Protein AF-A0A922WU97-F1 (afdb_monomer)

Secondary structure (DSSP, 8-state):
--------PPP--HHHHHTTTT-EEEEE-SS-EEEEEEEEEEE-S---TTT-SS--EEEEEEESS-SPPPSEEEEEEETTTEEEEEEEEEEEEETTEEEEEEEE-

Radius of gyration: 15.21 Å; Cα contacts (8 Å, |Δi|>4): 193; chains: 1; bounding box: 38×37×41 Å

Mean predicted aligned error: 7.25 Å

pLDDT: mean 85.12, std 14.44, range [40.41, 96.62]

Foldseek 3Di:
DPPDPPPDQDDPALVVVQVQQQFWKWFDDPPDIWTKGFPDKAFDPDDDVVVDVGGKIKTKIFTQDADDDAFDWTFIAGPPNGTDTFGWHFPDADNRGTMIMTIDD

Sequence (105 aa):
MTNQPDAAPRPMTLELFQREVGGCFTISFTDARFDLHLREAQALKYHDPQIHARHPFSLLFVCADQRVLNQGTYAIDHERLGRLEIFIVPVGADASGVEYEAVFN

Solvent-accessible surface area (backbone atoms only — not comparable to full-atom values): 6291 Å² total; per-residue (Å²): 134,83,81,73,75,80,74,68,78,77,78,92,44,65,74,63,46,50,74,41,50,73,36,67,35,34,36,74,54,99,90,48,75,45,59,28,31,29,70,43,55,46,73,53,88,88,67,57,78,89,80,40,98,48,88,31,28,38,35,36,28,40,22,66,54,79,75,79,65,72,70,46,75,40,64,31,38,27,95,87,80,38,76,41,82,46,54,35,32,64,76,47,72,59,100,75,18,29,31,31,38,29,76,48,112

Nearest PDB structures (foldseek):
  5ogx-assembly1_A  TM=4.003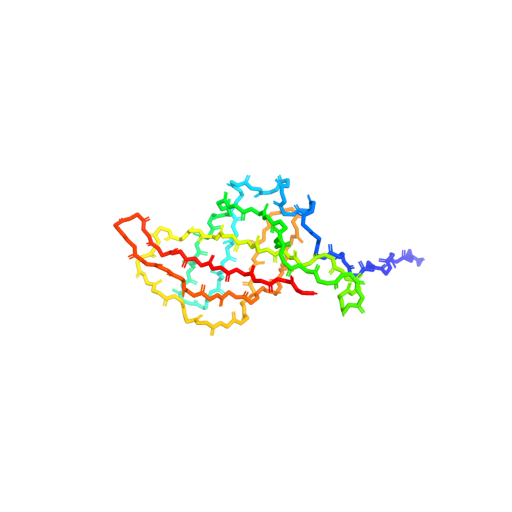E-01  e=4.265E-01  Amycolatopsis methanolica 239
  8vu5-assembly1_C  TM=5.383E-01  e=5.833E+00  Mus musculus

Structure (mmCIF, N/CA/C/O backbone):
data_AF-A0A922WU97-F1
#
_entry.id   AF-A0A922WU97-F1
#
loop_
_atom_site.group_PDB
_atom_site.id
_atom_site.type_symbol
_atom_site.label_atom_id
_atom_site.label_alt_id
_atom_site.label_comp_id
_atom_site.label_asym_id
_atom_site.label_entity_id
_atom_site.label_seq_id
_atom_site.pdbx_PDB_ins_code
_atom_site.Cartn_x
_atom_site.Cartn_y
_atom_site.Cartn_z
_atom_site.occupancy
_atom_site.B_iso_or_equiv
_atom_site.auth_seq_id
_atom_site.auth_comp_id
_atom_site.auth_asym_id
_atom_site.auth_atom_id
_atom_site.pdbx_PDB_model_num
ATOM 1 N N . MET A 1 1 ? -9.171 -27.705 -28.851 1.00 45.19 1 MET A N 1
ATOM 2 C CA . MET A 1 1 ? -8.153 -27.535 -27.794 1.00 45.19 1 MET A CA 1
ATOM 3 C C . MET A 1 1 ? -7.635 -26.111 -27.910 1.00 45.19 1 MET A C 1
ATOM 5 O O . MET A 1 1 ? -6.731 -25.862 -28.693 1.00 45.19 1 MET A O 1
ATOM 9 N N . THR A 1 2 ? -8.304 -25.153 -27.266 1.00 42.97 2 THR A N 1
ATOM 10 C CA . THR A 1 2 ? -7.885 -23.745 -27.314 1.00 42.97 2 THR A CA 1
ATOM 11 C C . THR A 1 2 ? -6.765 -23.578 -26.305 1.00 42.97 2 THR A C 1
ATOM 13 O O . THR A 1 2 ? -6.985 -23.736 -25.109 1.00 42.97 2 THR A O 1
ATOM 16 N N . ASN A 1 3 ? -5.564 -23.344 -26.825 1.00 40.41 3 ASN A N 1
ATOM 17 C CA . ASN A 1 3 ? -4.363 -23.058 -26.063 1.00 40.41 3 ASN A CA 1
ATOM 18 C C . ASN A 1 3 ? -4.627 -21.825 -25.190 1.00 40.41 3 ASN A C 1
ATOM 20 O O . ASN A 1 3 ? -4.721 -20.707 -25.695 1.00 40.41 3 ASN A O 1
ATOM 24 N N . GLN A 1 4 ? -4.826 -22.056 -23.896 1.00 52.56 4 GLN A N 1
ATOM 25 C CA . GLN A 1 4 ? -4.851 -21.016 -22.881 1.00 52.56 4 GLN A CA 1
ATOM 26 C C . GLN A 1 4 ? -3.479 -20.329 -22.950 1.00 52.56 4 GLN A C 1
ATOM 28 O O . GLN A 1 4 ? -2.474 -21.031 -22.818 1.00 52.56 4 GLN A O 1
ATOM 33 N N . PRO A 1 5 ? -3.384 -19.021 -23.251 1.00 55.59 5 PRO A N 1
ATOM 34 C CA . PRO A 1 5 ? -2.097 -18.355 -23.218 1.00 55.59 5 PRO A CA 1
ATOM 35 C C . PRO A 1 5 ? -1.605 -18.439 -21.778 1.00 55.59 5 PRO A C 1
ATOM 37 O O . PRO A 1 5 ? -2.275 -17.963 -20.862 1.00 55.59 5 PRO A O 1
ATOM 40 N N . ASP A 1 6 ? -0.474 -19.116 -21.606 1.00 46.91 6 ASP A N 1
ATOM 41 C CA . ASP A 1 6 ? 0.362 -19.068 -20.418 1.00 46.91 6 ASP A CA 1
ATOM 42 C C . ASP A 1 6 ? 0.529 -17.585 -20.066 1.00 46.91 6 ASP A C 1
ATOM 44 O O . ASP A 1 6 ? 1.198 -16.825 -20.773 1.00 46.91 6 ASP A O 1
ATOM 48 N N . ALA A 1 7 ? -0.252 -17.121 -19.090 1.00 50.31 7 ALA A N 1
ATOM 49 C CA . ALA A 1 7 ? -0.243 -15.735 -18.676 1.00 50.31 7 ALA A CA 1
ATOM 50 C C . ALA A 1 7 ? 1.082 -15.539 -17.953 1.00 50.31 7 ALA A C 1
ATOM 52 O O . ALA A 1 7 ? 1.174 -15.791 -16.752 1.00 50.31 7 ALA A O 1
ATOM 53 N N . ALA A 1 8 ? 2.113 -15.144 -18.705 1.00 53.69 8 ALA A N 1
ATOM 54 C CA . ALA A 1 8 ? 3.384 -14.730 -18.142 1.00 53.69 8 ALA A CA 1
ATOM 55 C C . ALA A 1 8 ? 3.089 -13.834 -16.926 1.00 53.69 8 ALA A C 1
ATOM 57 O O . ALA A 1 8 ? 2.229 -12.946 -17.037 1.00 53.69 8 ALA A O 1
ATOM 58 N N . PRO A 1 9 ? 3.727 -14.080 -15.766 1.00 58.59 9 PRO A N 1
ATOM 59 C CA . PRO A 1 9 ? 3.431 -13.335 -14.553 1.00 58.59 9 PRO A CA 1
ATOM 60 C C . PRO A 1 9 ? 3.548 -11.847 -14.871 1.00 58.59 9 PRO A C 1
ATOM 62 O O . PRO A 1 9 ? 4.595 -11.388 -15.338 1.00 58.59 9 PRO A O 1
ATOM 65 N N . ARG A 1 10 ? 2.447 -11.102 -14.696 1.00 66.31 10 ARG A N 1
ATOM 66 C CA . ARG A 1 10 ? 2.454 -9.662 -14.966 1.00 66.31 10 ARG A CA 1
ATOM 67 C C . ARG A 1 10 ? 3.542 -9.042 -14.096 1.00 66.31 10 ARG A C 1
ATOM 69 O O . ARG A 1 10 ? 3.485 -9.193 -12.875 1.00 66.31 10 ARG A O 1
ATOM 76 N N . PRO A 1 11 ? 4.534 -8.362 -14.688 1.00 73.19 11 PRO A N 1
ATOM 77 C CA . PRO A 1 11 ? 5.576 -7.750 -13.893 1.00 73.19 11 PRO A CA 1
ATOM 78 C C . PRO A 1 11 ? 4.945 -6.643 -13.042 1.00 73.19 11 PRO A C 1
ATOM 80 O O . PRO A 1 11 ? 4.298 -5.737 -13.564 1.00 73.19 11 PRO A O 1
ATOM 83 N N . MET A 1 12 ? 5.118 -6.736 -11.725 1.00 82.69 12 MET A N 1
ATOM 84 C CA . MET A 1 12 ? 4.749 -5.684 -10.778 1.00 82.69 12 MET A CA 1
ATOM 85 C C . MET A 1 12 ? 5.732 -4.523 -10.963 1.00 82.69 12 MET A C 1
ATOM 87 O O . MET A 1 12 ? 6.828 -4.537 -10.407 1.00 82.69 12 MET A O 1
ATOM 91 N N . THR A 1 13 ? 5.381 -3.574 -11.833 1.00 87.06 13 THR A N 1
ATOM 92 C CA . THR A 1 13 ? 6.195 -2.395 -12.156 1.00 87.06 13 THR A CA 1
ATOM 93 C C . THR A 1 13 ? 5.585 -1.129 -11.572 1.00 87.06 13 THR A C 1
ATOM 95 O O . THR A 1 13 ? 4.372 -1.037 -11.386 1.00 87.06 13 THR A O 1
ATOM 98 N N . LEU A 1 14 ? 6.419 -0.114 -11.346 1.00 88.81 14 LEU A N 1
ATOM 99 C CA . LEU A 1 14 ? 5.971 1.200 -10.889 1.00 88.81 14 LEU A CA 1
ATOM 100 C C . LEU A 1 14 ? 4.859 1.781 -11.778 1.00 88.81 14 LEU A C 1
ATOM 102 O O . LEU A 1 14 ? 3.846 2.242 -11.265 1.00 88.81 14 LEU A O 1
ATOM 106 N N . GLU A 1 15 ? 5.015 1.719 -13.102 1.00 88.88 15 GLU A N 1
ATOM 107 C CA . GLU A 1 15 ? 4.045 2.266 -14.064 1.00 88.88 15 GLU A CA 1
ATOM 108 C C . GLU A 1 15 ? 2.651 1.643 -13.920 1.00 88.88 15 GLU A C 1
ATOM 110 O O . GLU A 1 15 ? 1.639 2.303 -14.150 1.00 88.88 15 GLU A O 1
ATOM 115 N N . LEU A 1 16 ? 2.589 0.368 -13.529 1.00 88.06 16 LEU A N 1
ATOM 116 C CA . LEU A 1 16 ? 1.337 -0.336 -13.299 1.00 88.06 16 LEU A CA 1
ATOM 117 C C . LEU A 1 16 ? 0.623 0.213 -12.059 1.00 88.06 16 LEU A C 1
ATOM 119 O O . LEU A 1 16 ? -0.571 0.478 -12.128 1.00 88.06 16 LEU A O 1
ATOM 123 N N . PHE A 1 17 ? 1.349 0.465 -10.968 1.00 90.94 17 PHE A N 1
ATOM 124 C CA . PHE A 1 17 ? 0.771 1.032 -9.747 1.00 90.94 17 PHE A CA 1
ATOM 125 C C . PHE A 1 17 ? 0.488 2.529 -9.848 1.00 90.94 17 PHE A C 1
ATOM 127 O O . PHE A 1 17 ? -0.521 2.981 -9.320 1.00 90.94 17 PHE A O 1
ATOM 134 N N . GLN A 1 18 ? 1.303 3.296 -10.576 1.00 91.81 18 GLN A N 1
ATOM 135 C CA . GLN A 1 18 ? 1.062 4.728 -10.799 1.00 91.81 18 GLN A CA 1
ATOM 136 C C . GLN A 1 18 ? -0.297 5.002 -11.447 1.00 91.81 18 GLN A C 1
ATOM 138 O O . GLN A 1 18 ? -0.929 6.016 -11.163 1.00 91.81 18 GLN A O 1
ATOM 143 N N . ARG A 1 19 ? -0.772 4.085 -12.294 1.00 91.06 19 ARG A N 1
ATOM 144 C CA . ARG A 1 19 ? -2.090 4.174 -12.939 1.00 91.06 19 ARG A CA 1
ATOM 145 C C . ARG A 1 19 ? -3.249 3.821 -12.014 1.00 91.06 19 ARG A C 1
ATOM 147 O O . ARG A 1 19 ? -4.385 4.156 -12.330 1.00 91.06 19 ARG A O 1
ATOM 154 N N . GLU A 1 20 ? -2.958 3.148 -10.910 1.00 92.31 20 GLU A N 1
ATOM 155 C CA . GLU A 1 20 ? -3.929 2.679 -9.925 1.00 92.31 20 GLU A CA 1
ATOM 156 C C . GLU A 1 20 ? -3.831 3.476 -8.611 1.00 92.31 20 GLU A C 1
ATOM 158 O O . GLU A 1 20 ? -4.410 3.075 -7.603 1.00 92.31 20 GLU A O 1
ATOM 163 N N . VAL A 1 21 ? -3.112 4.608 -8.601 1.00 94.06 21 VAL A N 1
ATOM 164 C CA . VAL A 1 21 ? -3.103 5.557 -7.477 1.00 94.06 21 VAL A CA 1
ATOM 165 C C . VAL A 1 21 ? -4.519 6.095 -7.259 1.00 94.06 21 VAL A C 1
ATOM 167 O O . VAL A 1 21 ? -5.214 6.466 -8.203 1.00 94.06 21 VAL A O 1
ATOM 170 N N . GLY A 1 22 ? -4.958 6.103 -6.002 1.00 92.44 22 GLY A N 1
ATOM 171 C CA . GLY A 1 22 ? -6.343 6.326 -5.583 1.00 92.44 22 GLY A CA 1
ATOM 172 C C . GLY A 1 22 ? -7.214 5.064 -5.621 1.00 92.44 22 GLY A C 1
ATOM 173 O O . GLY A 1 22 ? -8.328 5.077 -5.096 1.00 92.44 22 GLY A O 1
ATOM 174 N N . GLY A 1 23 ? -6.718 3.971 -6.206 1.00 93.25 23 GLY A N 1
ATOM 175 C CA . GLY A 1 23 ? -7.391 2.679 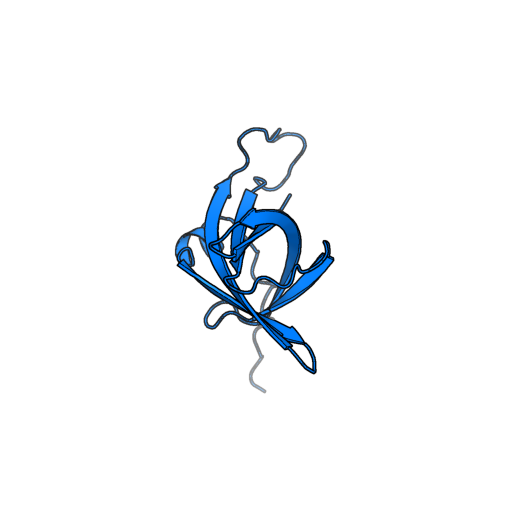-6.256 1.00 93.25 23 GLY A CA 1
ATOM 176 C C . GLY A 1 23 ? -7.499 2.015 -4.884 1.00 93.25 23 GLY A C 1
ATOM 177 O O . GLY A 1 23 ? -6.723 2.301 -3.968 1.00 93.25 23 GLY A O 1
ATOM 178 N N . CYS A 1 24 ? -8.478 1.120 -4.760 1.00 94.56 24 CYS A N 1
ATOM 179 C CA . CYS A 1 24 ? -8.716 0.334 -3.556 1.00 94.56 24 CYS A CA 1
ATOM 180 C C . CYS A 1 24 ? -8.126 -1.071 -3.709 1.00 94.56 24 CYS A C 1
ATOM 182 O O . CYS A 1 24 ? -8.333 -1.745 -4.717 1.00 94.56 24 CYS A O 1
ATOM 184 N N . PHE A 1 25 ? -7.403 -1.487 -2.683 1.00 95.44 25 PHE A N 1
ATOM 185 C CA . PHE A 1 25 ? -6.663 -2.726 -2.569 1.00 95.44 25 PHE A CA 1
ATOM 186 C C . PHE A 1 25 ? -7.158 -3.446 -1.319 1.00 95.44 25 PHE A C 1
ATOM 188 O O . PHE A 1 25 ? -6.948 -2.990 -0.199 1.00 95.44 25 PHE A O 1
ATOM 195 N N . THR A 1 26 ? -7.845 -4.566 -1.491 1.00 95.88 26 THR A N 1
ATOM 196 C CA . THR A 1 26 ? -8.541 -5.227 -0.388 1.00 95.88 26 THR A CA 1
ATOM 197 C C . THR A 1 26 ? -7.753 -6.426 0.121 1.00 95.88 26 THR A C 1
ATOM 199 O O . THR A 1 26 ? -7.450 -7.341 -0.637 1.00 95.88 26 THR A O 1
ATOM 202 N N . ILE A 1 27 ? -7.509 -6.487 1.428 1.00 94.94 27 ILE A N 1
ATOM 203 C CA . ILE A 1 27 ? -7.031 -7.692 2.111 1.00 94.94 27 ILE A CA 1
ATOM 204 C C . ILE A 1 27 ? -8.217 -8.364 2.795 1.00 94.94 27 ILE A C 1
ATOM 206 O O . ILE A 1 27 ? -8.894 -7.756 3.625 1.00 94.94 27 ILE A O 1
ATOM 210 N N . SER A 1 28 ? -8.448 -9.633 2.465 1.00 92.88 28 SER A N 1
ATOM 211 C CA . SER A 1 28 ? -9.518 -10.437 3.058 1.00 92.88 28 SER A CA 1
ATOM 212 C C . SER A 1 28 ? -8.941 -11.550 3.931 1.00 92.88 28 SER A C 1
ATOM 214 O O . SER A 1 28 ? -8.189 -12.404 3.465 1.00 92.88 28 SER A O 1
ATOM 216 N N . PHE A 1 29 ? -9.337 -11.558 5.197 1.00 88.81 29 PHE A N 1
ATOM 217 C CA . PHE A 1 29 ? -9.164 -12.653 6.146 1.00 88.81 29 PHE A CA 1
ATOM 218 C C . PHE A 1 29 ? -10.505 -13.360 6.359 1.00 88.81 29 PHE A C 1
ATOM 220 O O . PHE A 1 29 ? -11.554 -12.854 5.970 1.00 88.81 29 PHE A O 1
ATOM 227 N N . THR A 1 30 ? -10.491 -14.512 7.030 1.00 87.94 30 THR A N 1
ATOM 228 C CA . THR A 1 30 ? -11.710 -15.292 7.307 1.00 87.94 30 THR A CA 1
ATOM 229 C C . THR A 1 30 ? -12.793 -14.489 8.040 1.00 87.94 30 THR A C 1
ATOM 231 O O . THR A 1 30 ? -13.971 -14.712 7.788 1.00 87.94 30 THR A O 1
ATOM 234 N N . ASP A 1 31 ? -12.403 -13.555 8.915 1.00 89.81 31 ASP A N 1
ATOM 235 C CA . ASP A 1 31 ? -13.320 -12.789 9.779 1.00 89.81 31 ASP A CA 1
ATOM 236 C C . ASP A 1 31 ? -13.208 -11.261 9.593 1.00 89.81 31 ASP A C 1
ATOM 238 O O . ASP A 1 31 ? -13.907 -10.481 10.232 1.00 89.81 31 ASP A O 1
ATOM 242 N N . ALA A 1 32 ? -12.306 -10.793 8.726 1.00 90.12 32 ALA A N 1
ATOM 243 C CA . ALA A 1 32 ? -12.025 -9.368 8.591 1.00 90.12 32 ALA A CA 1
ATOM 244 C C . ALA A 1 32 ? -11.655 -8.993 7.160 1.00 90.12 32 ALA A C 1
ATOM 246 O O . ALA A 1 32 ? -11.007 -9.755 6.450 1.00 90.12 32 ALA A O 1
ATOM 247 N N . ARG A 1 33 ? -12.015 -7.775 6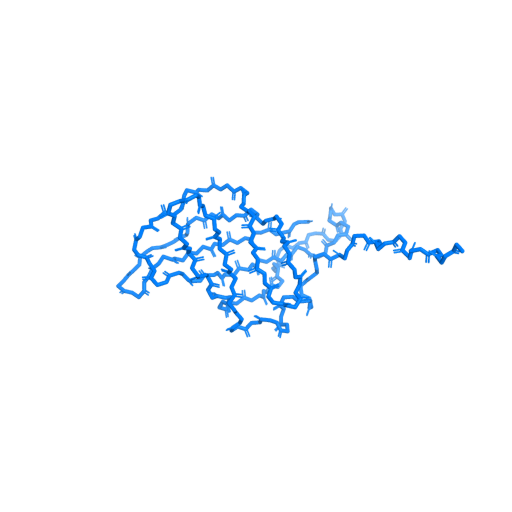.769 1.00 93.25 33 ARG A N 1
ATOM 248 C CA . ARG A 1 33 ? -11.622 -7.160 5.506 1.00 93.25 33 ARG A CA 1
ATOM 249 C C . ARG A 1 33 ? -10.986 -5.808 5.792 1.00 93.25 33 ARG A C 1
ATOM 251 O O . ARG A 1 33 ? -11.485 -5.076 6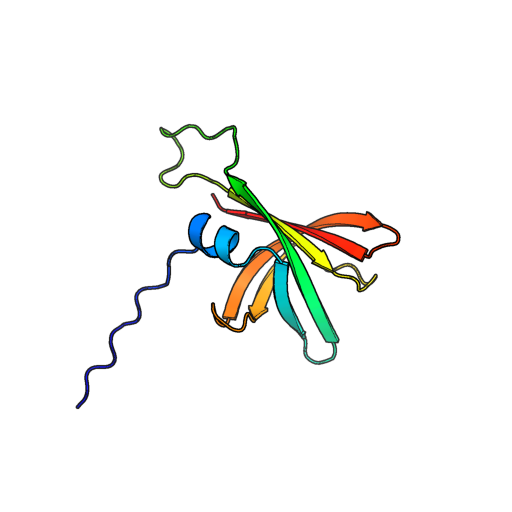.643 1.00 93.25 33 ARG A O 1
ATOM 258 N N . PHE A 1 34 ? -9.912 -5.504 5.077 1.00 94.75 34 PHE A N 1
ATOM 259 C CA . PHE A 1 34 ? -9.193 -4.241 5.155 1.00 94.75 34 PHE A CA 1
ATOM 260 C C . PHE A 1 34 ? -9.099 -3.651 3.759 1.00 94.75 34 PHE A C 1
ATOM 262 O O . PHE A 1 34 ? -8.603 -4.310 2.847 1.00 94.75 34 PHE A O 1
ATOM 269 N N . ASP A 1 35 ? -9.569 -2.422 3.604 1.00 95.38 35 ASP A N 1
ATOM 270 C CA . ASP A 1 35 ? -9.518 -1.701 2.340 1.00 95.38 35 ASP A CA 1
ATOM 271 C C . ASP A 1 35 ? -8.383 -0.675 2.412 1.00 95.38 35 ASP A C 1
ATOM 273 O O . ASP A 1 35 ? -8.432 0.300 3.165 1.00 95.38 35 ASP A O 1
ATOM 277 N N . LEU A 1 36 ? -7.322 -0.949 1.658 1.00 94.94 36 LEU A N 1
ATOM 278 C CA . LEU A 1 36 ? -6.129 -0.129 1.556 1.00 94.94 36 LEU A CA 1
ATOM 279 C C . LEU A 1 36 ? -6.251 0.737 0.308 1.00 94.94 36 LEU A C 1
ATOM 281 O O . LEU A 1 36 ? -6.389 0.238 -0.804 1.00 94.94 36 LEU A O 1
ATOM 285 N N . HIS A 1 37 ? -6.161 2.046 0.464 1.00 95.38 37 HIS A N 1
ATOM 286 C CA . HIS A 1 37 ? -6.131 2.960 -0.666 1.00 95.38 37 HIS A CA 1
ATOM 287 C C . HIS A 1 37 ? -4.690 3.267 -1.035 1.00 95.38 37 HIS A C 1
ATOM 289 O O . HIS A 1 37 ? -3.921 3.714 -0.185 1.00 95.38 37 HIS A O 1
ATOM 295 N N . LEU A 1 38 ? -4.318 3.044 -2.297 1.00 95.69 38 LEU A N 1
ATOM 296 C CA . LEU A 1 38 ? -2.991 3.410 -2.783 1.00 95.69 38 LEU A CA 1
ATOM 297 C C . LEU A 1 38 ? -2.895 4.935 -2.855 1.00 95.69 38 LEU A C 1
ATOM 299 O O . LEU A 1 38 ? -3.484 5.561 -3.732 1.00 95.69 38 LEU A O 1
ATOM 303 N N . ARG A 1 39 ? -2.157 5.536 -1.929 1.00 94.25 39 ARG A N 1
ATOM 304 C CA . ARG A 1 39 ? -1.958 6.983 -1.844 1.00 94.25 39 ARG A CA 1
ATOM 305 C C . ARG A 1 39 ? -0.886 7.445 -2.818 1.00 94.25 39 ARG A C 1
ATOM 307 O O . ARG A 1 39 ? -1.089 8.426 -3.525 1.00 94.25 39 ARG A O 1
ATOM 314 N N . GLU A 1 40 ? 0.242 6.740 -2.854 1.00 94.19 40 GLU A N 1
ATOM 315 C CA . GLU A 1 40 ? 1.411 7.131 -3.645 1.00 94.19 40 GLU A CA 1
ATOM 316 C C . GLU A 1 40 ? 2.133 5.906 -4.210 1.00 94.19 40 GLU A C 1
ATOM 318 O O . GLU A 1 40 ? 2.203 4.859 -3.573 1.00 94.19 40 GLU A O 1
ATOM 323 N N . ALA A 1 41 ? 2.694 6.054 -5.409 1.00 94.19 41 ALA A N 1
ATOM 324 C CA . ALA A 1 41 ? 3.561 5.068 -6.043 1.00 94.19 41 ALA A CA 1
ATOM 325 C C . ALA A 1 41 ? 4.753 5.801 -6.665 1.00 94.19 41 ALA A C 1
ATOM 327 O O . ALA A 1 41 ? 4.587 6.567 -7.623 1.00 94.19 41 ALA A O 1
ATOM 328 N N . GLN A 1 42 ? 5.953 5.596 -6.120 1.00 92.19 42 GLN A N 1
ATOM 329 C CA . GLN A 1 42 ? 7.134 6.376 -6.494 1.00 92.19 42 GLN A CA 1
ATOM 330 C C . GLN A 1 42 ? 8.396 5.526 -6.636 1.00 92.19 42 GLN A C 1
ATOM 332 O O . GLN A 1 42 ? 8.617 4.574 -5.895 1.00 92.19 42 GLN A O 1
ATOM 337 N N . ALA A 1 43 ? 9.259 5.905 -7.581 1.00 89.19 43 ALA A N 1
ATOM 338 C CA . ALA A 1 43 ? 10.591 5.323 -7.701 1.00 89.19 43 ALA A CA 1
ATOM 339 C C . ALA A 1 43 ? 11.464 5.734 -6.508 1.00 89.19 43 ALA A C 1
ATOM 341 O O . ALA A 1 43 ? 11.453 6.895 -6.085 1.00 89.19 43 ALA A O 1
ATOM 342 N N . LEU A 1 44 ? 12.270 4.803 -6.005 1.00 83.75 44 LEU A N 1
ATOM 343 C CA . LEU A 1 44 ? 13.245 5.094 -4.964 1.00 83.75 44 LEU A CA 1
ATOM 344 C C . LEU A 1 44 ? 14.452 5.820 -5.583 1.00 83.75 44 LEU A C 1
ATOM 346 O O . LEU A 1 44 ? 1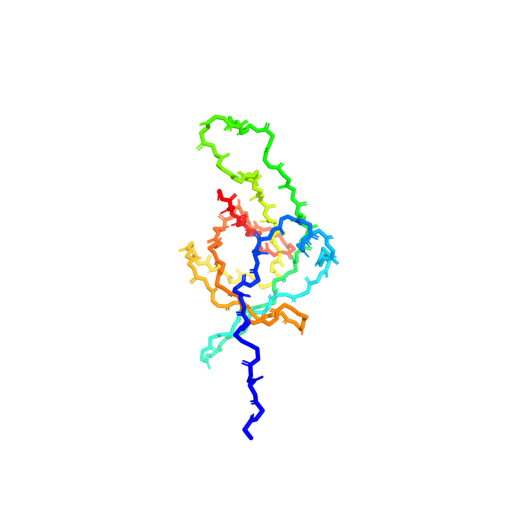5.061 5.363 -6.550 1.00 83.75 44 LEU A O 1
ATOM 350 N N . LYS A 1 45 ? 14.776 6.999 -5.033 1.00 69.00 45 LYS A N 1
ATOM 351 C CA . LYS A 1 45 ? 15.784 7.924 -5.591 1.00 69.00 45 LYS A CA 1
ATOM 352 C C . LYS A 1 45 ? 17.219 7.401 -5.501 1.00 69.00 45 LYS A C 1
ATOM 354 O O . LYS A 1 45 ? 18.053 7.788 -6.312 1.00 69.00 45 LYS A O 1
ATOM 359 N N . TYR A 1 46 ? 17.501 6.546 -4.524 1.00 63.31 46 TYR A N 1
ATOM 360 C CA . TYR A 1 46 ? 18.824 5.979 -4.288 1.00 63.31 46 TYR A CA 1
ATOM 361 C C . TYR A 1 46 ? 18.837 4.530 -4.758 1.00 63.31 46 TYR A C 1
ATOM 363 O O . TYR A 1 46 ? 18.682 3.616 -3.955 1.00 63.31 46 TYR A O 1
ATOM 371 N N . HIS A 1 47 ? 18.988 4.325 -6.064 1.00 62.53 47 HIS A N 1
ATOM 372 C CA . HIS A 1 47 ? 19.301 3.005 -6.591 1.00 62.53 47 HIS A CA 1
ATOM 373 C C . HIS A 1 47 ? 20.601 3.078 -7.376 1.00 62.53 47 HIS A C 1
ATOM 375 O O . HIS A 1 47 ? 20.820 4.008 -8.153 1.00 62.53 47 HIS A O 1
ATOM 381 N N . ASP A 1 48 ? 21.470 2.103 -7.137 1.00 62.34 48 ASP A N 1
ATOM 382 C CA . ASP A 1 48 ? 22.649 1.896 -7.957 1.00 62.34 48 ASP A CA 1
ATOM 383 C C . ASP A 1 48 ? 22.246 0.988 -9.134 1.00 62.34 48 ASP A C 1
ATOM 385 O O . ASP A 1 48 ? 21.918 -0.186 -8.910 1.00 62.34 48 ASP A O 1
ATOM 389 N N . PRO A 1 49 ? 22.224 1.496 -10.382 1.00 61.34 49 PRO A N 1
ATOM 390 C CA . PRO A 1 49 ? 21.872 0.700 -11.556 1.00 61.34 49 PRO A CA 1
ATOM 391 C C . PRO A 1 49 ? 22.874 -0.436 -11.834 1.00 61.34 49 PRO A C 1
ATOM 393 O O . PRO A 1 49 ? 22.591 -1.304 -12.655 1.00 61.34 49 PRO A O 1
ATOM 396 N N . GLN A 1 50 ? 24.033 -0.466 -11.160 1.00 63.72 50 GLN A N 1
ATOM 397 C CA . GLN A 1 50 ? 24.975 -1.587 -11.208 1.00 63.72 50 GLN A CA 1
ATOM 398 C C . GLN A 1 50 ? 24.620 -2.715 -10.221 1.00 63.72 50 GLN A C 1
ATOM 400 O O . GLN A 1 50 ? 25.108 -3.832 -10.388 1.00 63.72 50 GLN A O 1
ATOM 405 N N . ILE A 1 51 ? 23.775 -2.449 -9.215 1.00 63.09 51 ILE A N 1
ATOM 406 C CA . ILE A 1 51 ? 23.367 -3.409 -8.172 1.00 63.09 51 ILE A CA 1
ATOM 407 C C . ILE A 1 51 ? 21.945 -3.940 -8.422 1.00 63.09 51 ILE A C 1
ATOM 409 O O . ILE A 1 51 ? 21.673 -5.113 -8.166 1.00 63.09 51 ILE A O 1
ATOM 413 N N . HIS A 1 52 ? 21.040 -3.108 -8.949 1.00 61.97 52 HIS A N 1
ATOM 414 C CA . HIS A 1 52 ? 19.632 -3.462 -9.143 1.00 61.97 52 HIS A CA 1
ATOM 415 C C . HIS A 1 52 ? 19.268 -3.592 -10.626 1.00 61.97 52 HIS A C 1
ATOM 417 O O . HIS A 1 52 ? 19.322 -2.627 -11.383 1.00 61.97 52 HIS A O 1
ATOM 423 N N . ALA A 1 53 ? 18.832 -4.788 -11.037 1.00 62.06 53 ALA A N 1
ATOM 424 C CA . A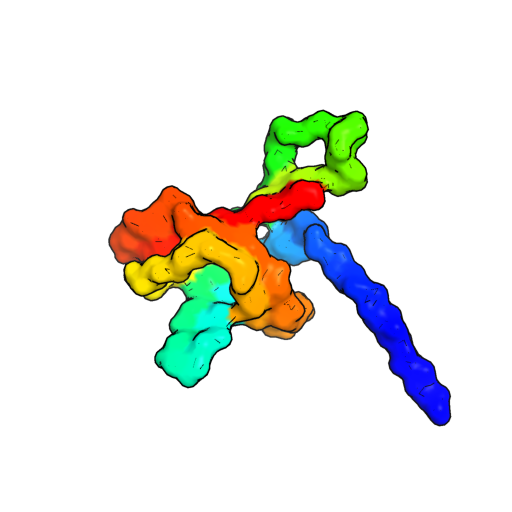LA A 1 53 ? 18.365 -5.048 -12.403 1.00 62.06 53 ALA A CA 1
ATOM 425 C C . ALA A 1 53 ? 17.005 -4.387 -12.723 1.00 62.06 53 ALA A C 1
ATOM 427 O O . ALA A 1 53 ? 16.639 -4.261 -13.891 1.00 62.06 53 ALA A O 1
ATOM 428 N N . ARG A 1 54 ? 16.244 -3.981 -11.697 1.00 66.81 54 ARG A N 1
ATOM 429 C CA . ARG A 1 54 ? 14.997 -3.212 -11.808 1.00 66.81 54 ARG A CA 1
ATOM 430 C C . ARG A 1 54 ? 15.111 -1.934 -10.991 1.00 66.81 54 ARG A C 1
ATOM 432 O O . ARG A 1 54 ? 15.756 -1.925 -9.953 1.00 66.81 54 ARG A O 1
ATOM 439 N N . HIS A 1 55 ? 14.466 -0.863 -11.448 1.00 76.25 55 HIS A N 1
ATOM 440 C CA . HIS A 1 55 ? 14.381 0.360 -10.656 1.00 76.25 55 HIS A CA 1
ATOM 441 C C . HIS A 1 55 ? 13.477 0.106 -9.442 1.00 76.25 55 HIS A C 1
ATOM 443 O O . HIS A 1 55 ? 12.283 -0.151 -9.642 1.00 76.25 55 HIS A O 1
ATOM 449 N N . PRO A 1 56 ? 14.015 0.164 -8.213 1.00 86.62 56 PRO A N 1
ATOM 450 C CA . PRO A 1 56 ? 13.230 -0.068 -7.018 1.00 86.62 56 PRO A CA 1
ATOM 451 C C . PRO A 1 56 ? 12.190 1.041 -6.850 1.00 86.62 56 PRO A C 1
ATOM 453 O O . PRO A 1 56 ? 12.402 2.198 -7.232 1.00 86.62 56 PRO A O 1
ATOM 456 N N . PHE A 1 57 ? 11.047 0.692 -6.280 1.00 91.69 57 PHE A N 1
ATOM 457 C CA . PHE A 1 57 ? 9.950 1.622 -6.050 1.00 91.69 57 PHE A CA 1
ATOM 458 C C . PHE A 1 57 ? 9.229 1.300 -4.748 1.00 91.69 57 PHE A C 1
ATOM 460 O O . PHE A 1 57 ? 9.234 0.156 -4.293 1.00 91.69 57 PHE A O 1
ATOM 467 N N . SER A 1 58 ? 8.603 2.314 -4.157 1.00 93.44 58 SER A N 1
ATOM 468 C CA . SER A 1 58 ? 7.733 2.144 -3.002 1.00 93.44 58 SER A CA 1
ATOM 469 C C . SER A 1 58 ? 6.299 2.550 -3.313 1.00 93.44 58 SER A C 1
ATOM 471 O O . SER A 1 58 ? 6.030 3.406 -4.164 1.00 93.44 58 SER A O 1
ATOM 473 N N . LEU A 1 59 ? 5.375 1.879 -2.637 1.00 95.19 59 LEU A N 1
ATOM 474 C CA . LEU A 1 59 ? 3.948 2.155 -2.643 1.00 95.19 59 LEU A CA 1
ATOM 475 C C . LEU A 1 59 ? 3.538 2.537 -1.226 1.00 95.19 59 LEU A C 1
ATOM 477 O O . LEU A 1 59 ? 3.883 1.822 -0.287 1.00 95.19 59 LEU A O 1
ATOM 481 N N . LEU A 1 60 ? 2.784 3.619 -1.080 1.00 95.50 60 LEU A N 1
ATOM 482 C CA . LEU A 1 60 ? 2.204 4.033 0.191 1.00 95.50 60 LEU A CA 1
ATOM 483 C C . LEU A 1 60 ? 0.699 3.799 0.147 1.00 95.50 60 LEU A C 1
ATOM 485 O O . LEU A 1 60 ? -0.000 4.354 -0.700 1.00 95.50 60 LEU A O 1
ATOM 489 N N . PHE A 1 61 ? 0.204 2.996 1.073 1.00 95.44 61 PHE A N 1
ATOM 490 C CA . PHE A 1 61 ? -1.202 2.688 1.250 1.00 95.44 61 PHE A CA 1
ATOM 491 C C . PHE A 1 61 ? -1.733 3.308 2.538 1.00 95.44 61 PHE A C 1
ATOM 493 O O . PHE A 1 61 ? -1.014 3.410 3.527 1.00 95.44 61 PHE A O 1
ATOM 500 N N . VAL A 1 62 ? -3.015 3.658 2.547 1.00 95.25 62 VAL A N 1
ATOM 501 C CA . VAL A 1 62 ? -3.726 4.123 3.743 1.00 95.25 62 VAL A CA 1
ATOM 502 C C . VAL A 1 62 ? -4.951 3.249 3.959 1.00 95.25 62 VAL A C 1
ATOM 504 O O . VAL A 1 62 ? -5.765 3.087 3.053 1.00 95.25 62 VAL A O 1
ATOM 507 N N . CYS A 1 63 ? -5.094 2.695 5.156 1.00 94.62 63 CYS A N 1
ATOM 508 C CA . CYS A 1 63 ? -6.291 1.983 5.585 1.00 94.62 63 CYS A CA 1
ATOM 509 C C . CYS A 1 63 ? -7.040 2.843 6.598 1.00 94.62 63 CYS A C 1
ATOM 511 O O . CYS A 1 63 ? -6.472 3.186 7.628 1.00 94.62 63 CYS A O 1
ATOM 513 N N . ALA A 1 64 ? -8.311 3.155 6.349 1.00 92.81 64 ALA A N 1
ATOM 514 C CA . ALA A 1 64 ? -9.127 3.911 7.305 1.00 92.81 64 ALA A CA 1
ATOM 515 C C . ALA A 1 64 ? -9.422 3.124 8.601 1.00 92.81 64 ALA A C 1
ATOM 517 O O . ALA A 1 64 ? -9.806 3.707 9.616 1.00 92.81 64 ALA A O 1
ATOM 518 N N . ASP A 1 65 ? -9.255 1.797 8.575 1.00 91.94 65 ASP A N 1
ATOM 519 C CA . ASP A 1 65 ? -9.375 0.952 9.761 1.00 91.94 65 ASP A CA 1
ATOM 520 C C . ASP A 1 65 ? -8.193 1.190 10.714 1.00 91.94 65 ASP A C 1
ATOM 522 O O . ASP A 1 65 ? -7.033 1.188 10.307 1.00 91.94 65 ASP A O 1
ATOM 526 N N . GLN A 1 66 ? -8.500 1.373 11.997 1.00 90.81 66 GLN A N 1
ATOM 527 C CA . GLN A 1 66 ? -7.527 1.623 13.066 1.00 90.81 66 GLN A CA 1
ATOM 528 C C . GLN A 1 66 ? -6.815 0.345 13.539 1.00 90.81 66 GLN A C 1
ATOM 530 O O . GLN A 1 66 ? -5.839 0.408 14.287 1.00 90.81 66 GLN A O 1
ATOM 535 N N . ARG A 1 67 ? -7.293 -0.837 13.135 1.00 91.81 67 ARG A N 1
ATOM 536 C CA . ARG A 1 67 ? -6.607 -2.103 13.394 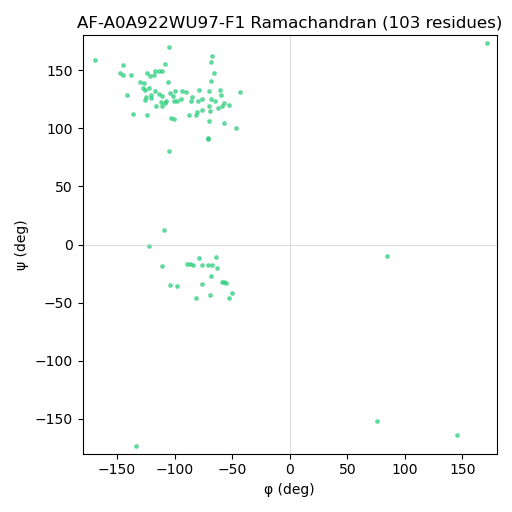1.00 91.81 67 ARG A CA 1
ATOM 537 C C . ARG A 1 67 ? -5.336 -2.166 12.547 1.00 91.81 67 ARG A C 1
ATOM 539 O O . ARG A 1 67 ? -5.384 -2.159 11.319 1.00 91.81 67 ARG A O 1
ATOM 546 N N . VAL A 1 68 ? -4.199 -2.269 13.224 1.00 91.38 68 VAL A N 1
ATOM 547 C CA . VAL A 1 68 ? -2.883 -2.342 12.585 1.00 91.38 68 VAL A CA 1
ATOM 548 C C . VAL A 1 68 ? -2.629 -3.759 12.073 1.00 91.38 68 VAL A C 1
ATOM 550 O O . VAL A 1 68 ? -2.665 -4.724 12.839 1.00 91.38 68 VAL A O 1
ATOM 553 N N . LEU A 1 69 ? -2.346 -3.878 10.778 1.00 92.69 69 LEU A N 1
ATOM 554 C CA . LEU A 1 69 ? -1.774 -5.081 10.188 1.00 92.69 69 LEU A CA 1
ATOM 555 C C . LEU A 1 69 ? -0.272 -5.113 10.485 1.00 92.69 69 LEU A C 1
ATOM 557 O O . LEU A 1 69 ? 0.437 -4.121 10.312 1.00 92.69 69 LEU A O 1
ATOM 561 N N . ASN A 1 70 ? 0.219 -6.261 10.939 1.00 94.06 70 ASN A N 1
ATOM 562 C CA . ASN A 1 70 ? 1.648 -6.446 11.164 1.00 94.06 70 ASN A CA 1
ATOM 563 C C . ASN A 1 70 ? 2.411 -6.437 9.832 1.00 94.06 70 ASN A C 1
ATOM 565 O O . ASN A 1 70 ? 1.845 -6.658 8.766 1.00 94.06 70 ASN A O 1
ATOM 569 N N . GLN A 1 71 ? 3.722 -6.221 9.899 1.00 96.62 71 GLN A N 1
ATOM 570 C CA . GLN A 1 71 ? 4.592 -6.379 8.739 1.00 96.62 71 GLN A CA 1
ATOM 571 C C . GLN A 1 71 ? 4.526 -7.815 8.197 1.00 96.62 71 GLN A C 1
ATOM 573 O O . GLN A 1 71 ? 4.725 -8.776 8.944 1.00 96.62 71 GLN A O 1
ATOM 578 N N . GLY A 1 72 ? 4.292 -7.959 6.893 1.00 95.81 72 GLY A N 1
ATOM 579 C CA . GLY A 1 72 ? 4.199 -9.265 6.251 1.00 95.81 72 GLY A CA 1
ATOM 580 C C . GLY A 1 72 ? 3.725 -9.207 4.803 1.00 95.81 72 GLY A C 1
ATOM 581 O O . GLY A 1 72 ? 3.343 -8.155 4.293 1.00 95.81 72 GLY A O 1
ATOM 582 N N . THR A 1 73 ? 3.752 -10.364 4.139 1.00 94.94 73 THR A N 1
ATOM 583 C CA . THR A 1 73 ? 3.174 -10.535 2.801 1.00 94.94 73 THR A CA 1
ATOM 584 C C . THR A 1 73 ? 1.695 -10.860 2.922 1.00 94.94 73 THR A C 1
ATOM 586 O O . THR A 1 73 ? 1.329 -11.854 3.549 1.00 94.94 73 THR A O 1
ATOM 589 N N . TYR A 1 74 ? 0.856 -10.050 2.285 1.00 94.94 74 TYR A N 1
ATOM 590 C CA . TYR A 1 74 ? -0.585 -10.256 2.245 1.00 94.94 74 TYR A CA 1
ATOM 591 C C . TYR A 1 74 ? -1.064 -10.469 0.819 1.00 94.94 74 TYR A C 1
ATOM 593 O O . TYR A 1 74 ? -0.551 -9.876 -0.131 1.00 94.94 74 TYR A O 1
ATOM 601 N N . ALA A 1 75 ? -2.086 -11.310 0.694 1.00 93.75 75 ALA A N 1
ATOM 602 C CA . ALA A 1 75 ? -2.877 -11.394 -0.515 1.00 93.75 75 ALA A CA 1
ATOM 603 C C . ALA A 1 75 ? -3.818 -10.188 -0.577 1.00 93.75 75 ALA A C 1
ATOM 605 O O . ALA A 1 75 ? -4.695 -10.035 0.274 1.00 93.75 75 ALA A O 1
ATOM 606 N N . ILE A 1 76 ? -3.602 -9.352 -1.582 1.00 93.81 76 ILE A N 1
ATOM 607 C CA . ILE A 1 76 ? -4.324 -8.115 -1.821 1.00 93.81 76 ILE A CA 1
ATOM 608 C C . ILE A 1 76 ? -5.075 -8.248 -3.144 1.00 93.81 76 ILE A C 1
ATOM 610 O O . ILE A 1 76 ? -4.468 -8.451 -4.194 1.00 93.81 76 ILE A O 1
ATOM 614 N N . ASP A 1 77 ? -6.393 -8.139 -3.098 1.00 94.06 77 ASP A N 1
ATOM 615 C CA . ASP A 1 77 ? -7.260 -8.157 -4.267 1.00 94.06 77 ASP A CA 1
ATOM 616 C C . ASP A 1 77 ? -7.464 -6.734 -4.803 1.00 94.06 77 ASP A C 1
ATOM 618 O O . ASP A 1 77 ? -7.793 -5.808 -4.061 1.00 94.06 77 ASP A O 1
ATOM 622 N N . HIS A 1 78 ? -7.295 -6.565 -6.113 1.00 92.38 78 HIS A N 1
ATOM 623 C CA . HIS A 1 78 ? -7.649 -5.350 -6.846 1.00 92.38 78 HIS A CA 1
ATOM 624 C C . HIS A 1 78 ? -8.488 -5.720 -8.077 1.00 92.38 78 HIS A C 1
ATOM 626 O O . HIS A 1 78 ? -8.190 -6.684 -8.779 1.00 92.38 78 HIS A O 1
ATOM 632 N N . GLU A 1 79 ? -9.517 -4.929 -8.372 1.00 88.06 79 GLU A N 1
ATOM 633 C CA . GLU A 1 79 ? -10.457 -5.107 -9.482 1.00 88.06 79 GLU A CA 1
ATOM 634 C C . GLU A 1 79 ? -9.773 -5.340 -10.842 1.00 88.06 79 GLU A C 1
ATOM 636 O O . GLU A 1 79 ? -10.192 -6.203 -11.613 1.00 88.06 79 GLU A O 1
ATOM 641 N N . ARG A 1 80 ? -8.699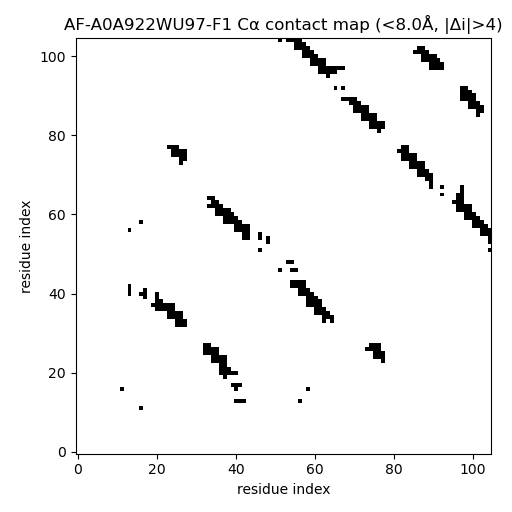 -4.598 -11.150 1.00 86.62 80 ARG A N 1
ATOM 642 C CA . ARG A 1 80 ? -8.034 -4.658 -12.469 1.00 86.62 80 ARG A CA 1
ATOM 643 C C . ARG A 1 80 ? -6.802 -5.549 -12.497 1.00 86.62 80 ARG A C 1
ATOM 645 O O . ARG A 1 80 ? -6.501 -6.175 -13.519 1.00 86.62 80 ARG A O 1
ATOM 652 N N . LEU A 1 81 ? -6.054 -5.558 -11.398 1.00 85.94 81 LEU A N 1
ATOM 653 C CA . LEU A 1 81 ? -4.800 -6.304 -11.295 1.00 85.94 81 LEU A CA 1
ATOM 654 C C . LEU A 1 81 ? -5.023 -7.751 -10.850 1.00 85.94 81 LEU A C 1
ATOM 656 O O . LEU A 1 81 ? -4.150 -8.587 -11.074 1.00 85.94 81 LEU A O 1
ATOM 660 N N . GLY A 1 82 ? -6.201 -8.053 -10.302 1.00 89.06 82 GLY A N 1
ATOM 661 C CA . GLY A 1 82 ? -6.504 -9.325 -9.672 1.00 89.06 82 GLY A CA 1
ATOM 662 C C . GLY A 1 82 ? -5.855 -9.426 -8.296 1.00 89.06 82 GLY A C 1
ATOM 663 O O . GLY A 1 82 ? -5.618 -8.423 -7.622 1.00 89.06 82 GLY A O 1
ATOM 664 N N . ARG A 1 83 ? -5.564 -10.660 -7.891 1.00 90.19 83 ARG A N 1
ATOM 665 C CA . ARG A 1 83 ? -4.933 -10.965 -6.610 1.00 90.19 83 ARG A CA 1
ATOM 666 C C . ARG A 1 83 ? -3.417 -10.845 -6.710 1.00 90.19 83 ARG A C 1
ATOM 668 O O . ARG A 1 83 ? -2.798 -11.480 -7.563 1.00 90.19 83 ARG A O 1
ATOM 675 N N . LEU A 1 84 ? -2.833 -10.059 -5.817 1.00 91.25 84 LEU A N 1
ATOM 676 C CA . LEU A 1 84 ? -1.404 -9.777 -5.726 1.00 91.25 84 LEU A CA 1
ATOM 677 C C . LEU A 1 84 ? -0.882 -10.183 -4.349 1.00 91.25 84 LEU A C 1
ATOM 679 O O . LEU A 1 84 ? -1.572 -10.009 -3.351 1.00 91.25 84 LEU A O 1
ATOM 683 N N . GLU A 1 85 ? 0.347 -10.679 -4.277 1.00 92.56 85 GLU A N 1
ATOM 684 C CA . GLU A 1 85 ? 1.034 -10.906 -3.004 1.00 92.56 85 GLU A CA 1
ATOM 685 C C . GLU A 1 85 ? 2.003 -9.749 -2.764 1.00 92.56 85 GL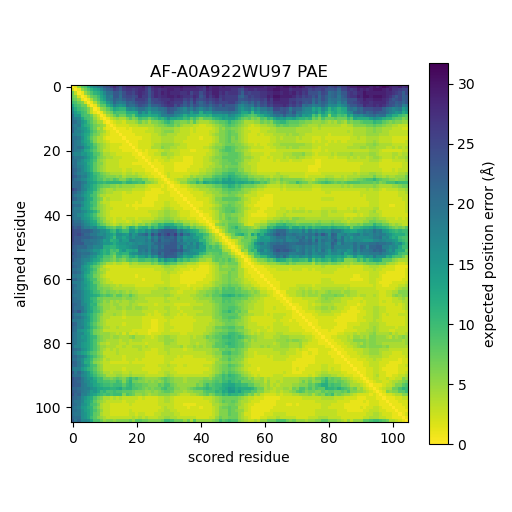U A C 1
ATOM 687 O O . GLU A 1 85 ? 2.999 -9.606 -3.472 1.00 92.56 85 GLU A O 1
ATOM 692 N N . ILE A 1 86 ? 1.677 -8.881 -1.806 1.00 93.38 86 ILE A N 1
ATOM 693 C CA . ILE A 1 86 ? 2.430 -7.651 -1.538 1.00 93.38 86 ILE A CA 1
ATOM 694 C C . ILE A 1 86 ? 2.938 -7.683 -0.102 1.00 93.38 86 ILE A C 1
ATOM 696 O O . ILE A 1 86 ? 2.173 -7.911 0.836 1.00 93.38 86 ILE A O 1
ATOM 700 N N . PHE A 1 87 ? 4.237 -7.442 0.062 1.00 94.19 87 PHE A N 1
ATOM 701 C CA . PHE A 1 87 ? 4.844 -7.231 1.367 1.00 94.19 87 PHE A CA 1
ATOM 702 C C . PHE A 1 87 ? 4.599 -5.795 1.817 1.00 94.19 87 PHE A C 1
ATOM 704 O O . PHE A 1 87 ? 5.103 -4.865 1.189 1.00 94.19 87 PHE A O 1
ATOM 711 N N . ILE A 1 88 ? 3.828 -5.626 2.888 1.00 94.88 88 ILE A N 1
ATOM 712 C CA . ILE A 1 88 ? 3.539 -4.321 3.481 1.00 94.88 88 ILE A CA 1
ATOM 713 C C . ILE A 1 88 ? 4.164 -4.229 4.869 1.00 94.88 88 ILE A C 1
ATOM 715 O O . ILE A 1 88 ? 4.274 -5.224 5.593 1.00 94.88 88 ILE A O 1
ATOM 719 N N . VAL A 1 89 ? 4.539 -3.018 5.256 1.00 96.06 89 VAL A N 1
ATOM 720 C CA . VAL A 1 89 ? 5.009 -2.684 6.599 1.00 96.06 89 VAL A CA 1
ATOM 721 C C . VAL A 1 89 ? 4.199 -1.500 7.121 1.00 96.06 89 VAL A C 1
ATOM 723 O O . VAL A 1 89 ? 3.999 -0.546 6.372 1.00 96.06 89 VAL A O 1
ATOM 726 N N . PRO A 1 90 ? 3.707 -1.519 8.368 1.00 95.88 90 PRO A N 1
ATOM 727 C CA . PRO A 1 90 ? 3.095 -0.334 8.956 1.00 95.88 90 PRO A CA 1
ATOM 728 C C . PRO A 1 90 ? 4.175 0.731 9.195 1.00 95.88 90 PRO A C 1
ATOM 730 O O . PRO A 1 90 ? 5.181 0.454 9.850 1.00 95.88 90 PRO A O 1
ATOM 733 N N . VAL A 1 91 ? 3.975 1.941 8.668 1.00 94.94 91 VAL A N 1
ATOM 734 C CA . VAL A 1 91 ? 4.920 3.072 8.802 1.00 94.94 91 VAL A CA 1
ATOM 735 C C . VAL A 1 91 ? 4.388 4.200 9.683 1.00 94.94 91 VAL A C 1
ATOM 737 O O . VAL A 1 91 ? 5.169 4.993 10.206 1.00 94.94 91 VAL A O 1
ATOM 740 N N . GLY A 1 92 ? 3.076 4.245 9.904 1.00 91.12 92 GLY A N 1
ATOM 741 C CA . GLY A 1 92 ? 2.428 5.245 10.743 1.00 91.12 92 GLY A CA 1
ATOM 742 C C . GLY A 1 92 ? 0.977 4.882 11.022 1.00 91.12 92 GLY A C 1
ATOM 743 O O . GLY A 1 92 ? 0.373 4.093 10.302 1.00 91.12 92 GLY A O 1
ATOM 744 N N . ALA A 1 93 ? 0.416 5.442 12.086 1.00 89.88 93 ALA A N 1
ATOM 745 C CA . ALA A 1 93 ? -1.015 5.406 12.346 1.00 89.88 93 ALA A CA 1
ATOM 746 C C . ALA A 1 93 ? -1.428 6.759 12.921 1.00 89.88 93 ALA A C 1
ATOM 748 O O . ALA A 1 93 ? -0.803 7.252 13.865 1.00 89.88 93 ALA A O 1
ATOM 749 N N . ASP A 1 94 ? -2.458 7.360 12.340 1.00 86.81 94 ASP A N 1
ATOM 750 C CA . ASP A 1 94 ? -3.009 8.639 12.762 1.00 86.81 94 ASP A CA 1
ATOM 751 C C . ASP A 1 94 ? -4.547 8.595 12.840 1.00 86.81 94 ASP A C 1
ATOM 753 O O . ASP A 1 94 ? -5.184 7.542 12.732 1.00 86.81 94 ASP A O 1
ATOM 757 N N . ALA A 1 95 ? -5.169 9.751 13.082 1.00 85.38 95 ALA A N 1
ATOM 758 C CA . ALA A 1 95 ? -6.623 9.864 13.201 1.00 85.38 95 ALA A CA 1
ATOM 759 C C . ALA A 1 95 ? -7.386 9.495 11.909 1.00 85.38 95 ALA A C 1
ATOM 761 O O . ALA A 1 95 ? -8.577 9.196 11.967 1.00 85.38 95 ALA A O 1
ATOM 762 N N . SER A 1 96 ? -6.717 9.520 10.760 1.00 82.69 96 SER A N 1
ATOM 763 C CA . SER A 1 96 ? -7.244 9.192 9.433 1.00 82.69 96 SER A CA 1
ATOM 764 C C . SER A 1 96 ? -7.111 7.706 9.097 1.00 82.69 96 SER A C 1
ATOM 766 O O . SER A 1 96 ? -7.785 7.243 8.177 1.00 82.69 96 SER A O 1
ATOM 768 N N . GLY A 1 97 ? -6.268 6.958 9.816 1.00 91.94 97 GLY A N 1
ATOM 769 C CA . GLY A 1 97 ? -6.057 5.535 9.574 1.00 91.94 97 GLY A CA 1
ATOM 770 C C . GLY A 1 97 ? -4.627 5.062 9.820 1.00 91.94 97 GLY A C 1
ATOM 771 O O . GLY A 1 97 ? -3.820 5.747 10.444 1.00 91.94 97 GLY A O 1
ATOM 772 N N . VAL A 1 98 ? -4.314 3.874 9.311 1.00 95.56 98 VAL A N 1
ATOM 773 C CA . VAL A 1 98 ? -2.974 3.276 9.351 1.00 95.56 98 VAL A CA 1
ATOM 774 C C . VAL A 1 98 ? -2.323 3.382 7.975 1.00 95.56 98 VAL A C 1
ATOM 776 O O . VAL A 1 98 ? -2.919 3.010 6.962 1.00 95.56 98 VAL A O 1
ATOM 779 N N . GLU A 1 99 ? -1.092 3.875 7.944 1.00 95.62 99 GLU A N 1
ATOM 780 C CA . GLU A 1 99 ? -0.259 3.987 6.753 1.00 95.62 99 GLU A CA 1
ATOM 781 C C . GLU A 1 99 ? 0.647 2.761 6.619 1.00 95.62 99 GLU A C 1
ATOM 783 O O . GLU A 1 99 ? 1.332 2.358 7.566 1.00 95.62 99 GLU A O 1
ATOM 788 N N . TYR A 1 100 ? 0.678 2.186 5.420 1.00 96.50 100 TYR A N 1
ATOM 789 C CA . TYR A 1 100 ? 1.475 1.012 5.092 1.00 96.50 100 TYR A CA 1
ATOM 790 C C . TYR A 1 100 ? 2.365 1.284 3.889 1.00 96.50 100 TYR A C 1
ATOM 792 O O . TYR A 1 100 ? 1.888 1.755 2.862 1.00 96.50 100 TYR A O 1
ATOM 800 N N . GLU A 1 101 ? 3.638 0.925 3.974 1.00 95.75 101 GLU A N 1
ATOM 801 C CA . GLU A 1 101 ? 4.565 1.003 2.849 1.00 95.75 101 GLU A CA 1
ATOM 802 C C . GLU A 1 101 ? 4.855 -0.392 2.286 1.00 95.75 101 GLU A C 1
ATOM 804 O O . GLU A 1 101 ? 5.031 -1.354 3.033 1.00 95.75 101 GLU A O 1
ATOM 809 N N . ALA A 1 102 ? 4.930 -0.505 0.963 1.00 94.69 102 ALA A N 1
ATOM 810 C CA . ALA A 1 102 ? 5.446 -1.679 0.271 1.00 94.69 102 ALA A CA 1
ATOM 811 C C . ALA A 1 102 ? 6.642 -1.284 -0.592 1.00 94.69 102 ALA A C 1
ATOM 813 O O . ALA A 1 102 ? 6.525 -0.394 -1.432 1.00 94.69 102 ALA A O 1
ATOM 814 N N . VAL A 1 103 ? 7.776 -1.961 -0.417 1.00 91.62 103 VAL A N 1
ATOM 815 C CA . VAL A 1 103 ? 9.009 -1.696 -1.169 1.00 91.62 103 VAL A CA 1
ATOM 816 C C . VAL A 1 103 ? 9.308 -2.857 -2.112 1.00 91.62 103 VAL A C 1
ATOM 818 O O . VAL A 1 103 ? 9.375 -4.010 -1.690 1.00 91.62 103 VAL A O 1
ATOM 821 N N . PHE A 1 104 ? 9.524 -2.538 -3.385 1.00 87.75 104 PHE A N 1
ATOM 822 C CA . PHE A 1 104 ? 9.897 -3.474 -4.442 1.00 87.75 104 PHE A CA 1
ATOM 823 C C . PHE A 1 104 ? 11.319 -3.151 -4.913 1.00 87.75 104 PHE A C 1
ATOM 825 O O . PHE A 1 104 ? 11.601 -1.994 -5.227 1.00 87.75 104 PHE A O 1
ATOM 832 N N . ASN A 1 105 ? 12.195 -4.163 -4.964 1.00 82.88 105 ASN A N 1
ATOM 833 C CA . ASN A 1 105 ? 13.618 -4.043 -5.320 1.00 82.88 105 ASN A CA 1
ATOM 834 C C . ASN A 1 105 ? 13.998 -4.764 -6.617 1.00 82.88 105 ASN A C 1
ATOM 836 O O . ASN A 1 105 ? 13.233 -5.657 -7.050 1.00 82.88 105 ASN A O 1
#